Protein AF-A0A7X5HTL7-F1 (afdb_monomer_lite)

Sequence (98 aa):
MRKKRIDNERRSIGFMIFVLVMLTGAVFLQVSNIYSRNLEREKEIGRLEQELQAAKELQVELLEEKEHVKSAEFIEAAAREKFRLIKQDEKVFIQDGP

Radius of gyration: 39.94 Å; chains: 1; bounding box: 72×32×114 Å

Organism: NCBI:txid2662126

pLDDT: mean 83.93, std 11.58, range [56.53, 96.12]

Secondary structure (DSSP, 8-state):
-HHHHHHHHHHHHHHHHHHHHHHHHHHHHHHHHHHHHHHHHHHHHHHHHHHHHHHHHHHHHHHHHHHHHHSHHHHHHHHHHHH----TTPPP------

InterPro domains:
  IPR007060 Septum formation initiator FtsL/DivIC [PF04977] (24-94)

Structure (mmCIF, N/CA/C/O backbone):
data_AF-A0A7X5HTL7-F1
#
_entry.id   AF-A0A7X5HTL7-F1
#
loop_
_atom_site.group_PDB
_atom_site.id
_atom_site.type_symbol
_atom_site.label_atom_id
_atom_site.label_alt_id
_atom_site.label_comp_id
_atom_site.label_asym_id
_atom_site.label_entity_id
_atom_site.label_seq_id
_atom_site.pdbx_PDB_ins_code
_atom_site.Cartn_x
_atom_site.Cartn_y
_atom_site.Cartn_z
_atom_site.occupancy
_atom_site.B_iso_or_equiv
_atom_site.auth_seq_id
_atom_site.auth_comp_id
_atom_site.auth_asym_id
_atom_site.auth_atom_id
_atom_site.pdbx_PDB_model_num
ATOM 1 N N . MET A 1 1 ? 35.417 2.530 -58.003 1.00 58.09 1 MET A N 1
ATOM 2 C CA . MET A 1 1 ? 34.783 3.435 -57.007 1.00 58.09 1 MET A CA 1
ATOM 3 C C . MET A 1 1 ? 33.481 2.898 -56.389 1.00 58.09 1 MET A C 1
ATOM 5 O O . MET A 1 1 ? 33.269 3.150 -55.213 1.00 58.09 1 MET A O 1
ATOM 9 N N . ARG A 1 2 ? 32.632 2.133 -57.105 1.00 61.28 2 ARG A N 1
ATOM 10 C CA . ARG A 1 2 ? 31.350 1.598 -56.575 1.00 61.28 2 ARG A CA 1
ATOM 11 C C . ARG A 1 2 ? 31.476 0.654 -55.363 1.00 61.28 2 ARG A C 1
ATOM 13 O O . ARG A 1 2 ? 30.751 0.830 -54.395 1.00 61.28 2 ARG A O 1
ATOM 20 N N . LYS A 1 3 ? 32.437 -0.279 -55.369 1.00 60.03 3 LYS A N 1
ATOM 21 C CA . LYS A 1 3 ? 32.640 -1.260 -54.278 1.00 60.03 3 LYS A CA 1
ATOM 22 C C . LYS A 1 3 ? 32.927 -0.593 -52.917 1.00 60.03 3 LYS A C 1
ATOM 24 O O . LYS A 1 3 ? 32.330 -0.949 -51.915 1.00 60.03 3 LYS A O 1
ATOM 29 N N . LYS A 1 4 ? 33.732 0.480 -52.930 1.00 62.12 4 LYS A N 1
ATOM 30 C CA . LYS A 1 4 ? 34.101 1.274 -51.743 1.00 62.12 4 LYS A CA 1
ATOM 31 C C . LYS A 1 4 ? 32.914 2.035 -51.121 1.00 62.12 4 LYS A C 1
ATOM 33 O O . LYS A 1 4 ? 32.923 2.269 -49.920 1.00 62.12 4 LYS A O 1
ATOM 38 N N . ARG A 1 5 ? 31.898 2.416 -51.916 1.00 63.69 5 ARG A N 1
ATOM 39 C CA . ARG A 1 5 ? 30.654 3.023 -51.394 1.00 63.69 5 ARG A CA 1
ATOM 40 C C . ARG A 1 5 ? 29.770 1.990 -50.699 1.00 63.69 5 ARG A C 1
ATOM 42 O O . ARG A 1 5 ? 29.321 2.254 -49.596 1.00 63.69 5 ARG A O 1
ATOM 49 N N . ILE A 1 6 ? 29.599 0.815 -51.305 1.00 66.81 6 ILE A N 1
ATOM 50 C CA . ILE A 1 6 ? 28.773 -0.270 -50.749 1.00 66.81 6 ILE A CA 1
ATOM 51 C C . ILE A 1 6 ? 29.344 -0.760 -49.408 1.00 66.81 6 ILE A C 1
ATOM 53 O O . ILE A 1 6 ? 28.596 -0.982 -48.460 1.00 66.81 6 ILE A O 1
ATOM 57 N N . ASP A 1 7 ? 30.671 -0.873 -49.294 1.00 69.31 7 ASP A N 1
ATOM 58 C CA . ASP A 1 7 ? 31.319 -1.262 -48.034 1.00 69.31 7 ASP A CA 1
ATOM 59 C C . ASP A 1 7 ? 31.147 -0.197 -46.933 1.00 69.31 7 ASP A C 1
ATOM 61 O O . ASP A 1 7 ? 30.950 -0.538 -45.765 1.00 69.31 7 ASP A O 1
ATOM 65 N N . ASN A 1 8 ? 31.163 1.093 -47.291 1.00 73.06 8 ASN A N 1
ATOM 66 C CA . ASN A 1 8 ? 30.900 2.185 -46.349 1.00 73.06 8 ASN A CA 1
ATOM 67 C C . ASN A 1 8 ? 29.426 2.240 -45.914 1.00 73.06 8 ASN A C 1
ATOM 69 O O . ASN A 1 8 ? 29.155 2.450 -44.733 1.00 73.06 8 ASN A O 1
ATOM 73 N N . GLU A 1 9 ? 28.480 2.005 -46.826 1.00 74.31 9 GLU A N 1
ATOM 74 C CA . GLU A 1 9 ? 27.049 1.925 -46.504 1.00 74.31 9 GLU A CA 1
ATOM 75 C C . GLU A 1 9 ? 26.752 0.745 -45.572 1.00 74.31 9 GLU A C 1
ATOM 77 O O . GLU A 1 9 ? 26.077 0.918 -44.561 1.00 74.31 9 GLU A O 1
ATOM 82 N N . ARG A 1 10 ? 27.337 -0.435 -45.821 1.00 77.75 10 ARG A N 1
ATOM 83 C CA . ARG A 1 10 ? 27.193 -1.603 -44.931 1.00 77.75 10 ARG A CA 1
ATOM 84 C C . ARG A 1 10 ? 27.763 -1.353 -43.534 1.00 77.75 10 ARG A C 1
ATOM 86 O O . ARG A 1 10 ? 27.149 -1.754 -42.549 1.00 77.75 10 ARG A O 1
ATOM 93 N N . ARG A 1 11 ? 28.907 -0.666 -43.434 1.00 80.00 11 ARG A N 1
ATOM 94 C CA . ARG A 1 11 ? 29.487 -0.258 -42.140 1.00 80.00 11 ARG A CA 1
ATOM 95 C C . ARG A 1 11 ? 28.607 0.754 -41.408 1.00 80.00 11 ARG A C 1
ATOM 97 O O . ARG A 1 11 ? 28.427 0.627 -40.201 1.00 80.00 11 ARG A O 1
ATOM 104 N N . SER A 1 12 ? 28.032 1.717 -42.128 1.00 84.88 12 SER A N 1
AT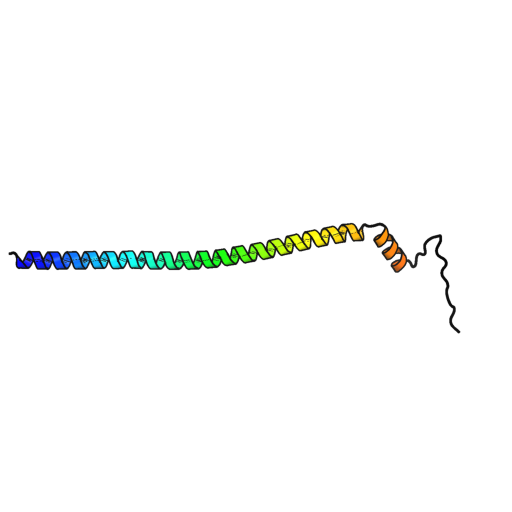OM 105 C CA . SER A 1 12 ? 27.118 2.713 -41.557 1.00 84.88 12 SER A CA 1
ATOM 106 C C . SER A 1 12 ? 25.816 2.080 -41.056 1.00 84.88 12 SER A C 1
ATOM 108 O O . SER A 1 12 ? 25.386 2.386 -39.946 1.00 84.88 12 SER A O 1
ATOM 110 N N . ILE A 1 13 ? 25.243 1.136 -41.810 1.00 90.38 13 ILE A N 1
ATOM 111 C CA . ILE A 1 13 ? 24.056 0.373 -41.396 1.00 90.38 13 ILE A CA 1
ATOM 112 C C . ILE A 1 13 ? 24.364 -0.474 -40.156 1.00 90.38 13 ILE A C 1
ATOM 114 O O . ILE A 1 13 ? 23.590 -0.463 -39.203 1.00 90.38 13 ILE A O 1
ATOM 118 N N . GLY A 1 14 ? 25.512 -1.159 -40.122 1.00 90.44 14 GLY A N 1
ATOM 119 C CA . GLY A 1 14 ? 25.931 -1.936 -38.951 1.00 90.44 14 GLY A CA 1
ATOM 120 C C . GLY A 1 14 ? 26.084 -1.077 -37.692 1.00 90.44 14 GLY A C 1
ATOM 121 O O . GLY A 1 14 ? 25.622 -1.465 -36.622 1.00 90.44 14 GLY A O 1
ATOM 122 N N . PHE A 1 15 ? 26.659 0.121 -37.827 1.00 93.50 15 PHE A N 1
ATOM 123 C CA . PHE A 1 15 ? 26.766 1.072 -36.721 1.00 93.50 15 PHE A CA 1
ATOM 124 C C . PHE A 1 15 ? 25.393 1.584 -36.259 1.00 93.50 15 PHE A C 1
ATOM 126 O O . PHE A 1 15 ? 25.131 1.642 -35.062 1.00 93.50 15 PHE A O 1
ATOM 133 N N . MET A 1 16 ? 24.487 1.893 -37.190 1.00 93.31 16 MET A N 1
ATOM 134 C CA . MET A 1 16 ? 23.127 2.328 -36.859 1.00 93.31 16 MET A CA 1
ATOM 135 C C . MET A 1 16 ? 22.341 1.239 -36.113 1.00 93.31 16 MET A C 1
ATOM 137 O O . MET A 1 16 ? 21.690 1.538 -35.113 1.00 93.31 16 MET A O 1
ATOM 141 N N . ILE A 1 17 ? 22.447 -0.024 -36.542 1.00 94.62 17 ILE A N 1
ATOM 142 C CA . ILE A 1 17 ? 21.834 -1.168 -35.848 1.00 94.62 17 ILE A CA 1
ATOM 143 C C . ILE A 1 17 ? 22.424 -1.323 -34.444 1.00 94.62 17 ILE A C 1
ATOM 145 O O . ILE A 1 17 ? 21.677 -1.505 -33.488 1.00 94.62 17 ILE A O 1
ATOM 149 N N . PHE A 1 18 ? 23.746 -1.206 -34.300 1.00 94.94 18 PHE A N 1
ATOM 150 C CA . PHE A 1 18 ? 24.407 -1.291 -32.998 1.00 94.94 18 PHE A CA 1
ATOM 151 C C . PHE A 1 18 ? 23.897 -0.223 -32.020 1.00 94.94 18 PHE A C 1
ATOM 153 O O . PHE A 1 18 ? 23.549 -0.542 -30.884 1.00 94.94 18 PHE A O 1
ATOM 160 N N . VAL A 1 19 ? 23.779 1.028 -32.474 1.00 95.19 19 VAL A N 1
ATOM 161 C CA . VAL A 1 19 ? 23.229 2.125 -31.662 1.00 95.19 19 VAL A CA 1
ATOM 162 C C . VAL A 1 19 ? 21.771 1.849 -31.279 1.00 95.19 19 VAL A C 1
ATOM 164 O O . VAL A 1 19 ? 21.403 2.019 -30.119 1.00 95.19 19 VAL A O 1
ATOM 167 N N . LEU A 1 20 ? 20.950 1.362 -32.214 1.00 95.56 20 LEU A N 1
ATOM 168 C CA . LEU A 1 20 ? 19.558 0.977 -31.948 1.00 95.56 20 LEU A CA 1
ATOM 169 C C . LEU A 1 20 ? 19.444 -0.127 -30.888 1.00 95.56 20 LEU A C 1
ATOM 171 O O . LEU A 1 20 ? 18.636 -0.012 -29.964 1.00 95.56 20 LEU A O 1
ATOM 175 N N . VAL A 1 21 ? 20.267 -1.172 -30.979 1.00 95.62 21 VAL A N 1
ATOM 176 C CA . VAL A 1 21 ? 20.311 -2.253 -29.981 1.00 95.62 21 VAL A CA 1
ATOM 177 C C . VAL A 1 21 ? 20.732 -1.714 -28.614 1.00 95.62 21 VAL A C 1
ATOM 179 O O . VAL A 1 21 ? 20.132 -2.063 -27.600 1.00 95.62 21 VAL A O 1
ATOM 182 N N . MET A 1 22 ? 21.718 -0.817 -28.569 1.00 94.69 22 MET A N 1
ATOM 183 C CA . MET A 1 22 ? 22.173 -0.243 -27.304 1.00 94.69 22 MET A CA 1
ATOM 184 C C . MET A 1 22 ? 21.088 0.622 -26.640 1.00 94.69 22 MET A C 1
ATOM 186 O O . MET A 1 22 ? 20.854 0.505 -25.437 1.00 94.69 22 MET A O 1
ATOM 190 N N . LEU A 1 23 ? 20.384 1.447 -27.424 1.00 94.00 23 LEU A N 1
ATOM 191 C CA . LEU A 1 23 ? 19.291 2.287 -26.929 1.00 94.00 23 LEU A CA 1
ATOM 192 C C . LEU A 1 23 ? 18.104 1.449 -26.441 1.00 94.00 23 LEU A C 1
ATOM 194 O O . LEU A 1 23 ? 17.604 1.673 -25.341 1.00 94.00 23 LEU A O 1
ATOM 198 N N . THR A 1 24 ? 17.677 0.456 -27.224 1.00 93.69 24 THR A N 1
ATOM 199 C CA . THR A 1 24 ? 16.577 -0.444 -26.834 1.00 93.69 24 THR A CA 1
ATOM 200 C C . THR A 1 24 ? 16.921 -1.267 -25.593 1.00 93.69 24 THR A C 1
ATOM 202 O O . THR A 1 24 ? 16.080 -1.397 -24.705 1.00 93.69 24 THR A O 1
ATOM 205 N N . GLY A 1 25 ? 18.164 -1.740 -25.466 1.00 93.38 25 GLY A N 1
ATOM 206 C CA . GLY A 1 25 ? 18.646 -2.421 -24.263 1.00 93.38 25 GLY A CA 1
ATOM 207 C C . GLY A 1 25 ? 18.596 -1.534 -23.016 1.00 93.38 25 GLY A C 1
ATOM 208 O O . GLY A 1 25 ? 18.119 -1.969 -21.968 1.00 93.38 25 GLY A O 1
ATOM 209 N N . ALA A 1 26 ? 19.013 -0.269 -23.126 1.00 92.31 26 ALA A N 1
ATOM 210 C CA . ALA A 1 26 ? 18.946 0.681 -22.015 1.00 92.31 26 ALA A CA 1
ATOM 211 C C . ALA A 1 26 ? 17.497 0.963 -21.576 1.00 92.31 26 ALA A C 1
ATOM 213 O O . ALA A 1 26 ? 17.207 0.976 -20.377 1.00 92.31 26 ALA A O 1
ATOM 214 N N . VAL A 1 27 ? 16.580 1.135 -22.534 1.00 93.31 27 VAL A N 1
ATOM 215 C CA . VAL A 1 27 ? 15.145 1.312 -22.253 1.00 93.31 27 VAL A CA 1
ATOM 216 C C . VAL A 1 27 ? 14.567 0.069 -21.578 1.00 93.31 27 VAL A C 1
ATOM 218 O O . VAL A 1 27 ? 13.853 0.194 -20.586 1.00 93.31 27 VAL A O 1
ATOM 221 N N . PHE A 1 28 ? 14.915 -1.129 -22.051 1.00 94.19 28 PHE A N 1
ATOM 222 C CA . PHE A 1 28 ? 14.430 -2.383 -21.475 1.00 94.19 28 PHE A CA 1
ATOM 223 C C . PHE A 1 28 ? 14.813 -2.535 -19.994 1.00 94.19 28 PHE A C 1
ATOM 225 O O . PHE A 1 28 ? 13.963 -2.873 -19.169 1.00 94.19 28 PHE A O 1
ATOM 232 N N . LEU A 1 29 ? 16.059 -2.209 -19.633 1.00 90.69 29 LEU A N 1
ATOM 233 C CA . LEU A 1 29 ? 16.509 -2.235 -18.236 1.00 90.69 29 LEU A CA 1
ATOM 234 C C . LEU A 1 29 ? 15.727 -1.250 -17.355 1.00 90.69 29 LEU A C 1
ATOM 236 O O . LEU A 1 29 ? 15.342 -1.591 -16.235 1.00 90.69 29 LEU A O 1
ATOM 240 N N . GLN A 1 30 ? 15.449 -0.044 -17.860 1.00 90.06 30 GLN A N 1
ATOM 241 C CA . GLN A 1 30 ? 14.657 0.944 -17.123 1.00 90.06 30 GLN A CA 1
ATOM 242 C C . GLN A 1 30 ? 13.208 0.488 -16.935 1.00 90.06 30 GLN A C 1
ATOM 244 O O . GLN A 1 30 ? 12.685 0.571 -15.824 1.00 90.06 30 GLN A O 1
ATOM 249 N N . VAL A 1 31 ? 12.579 -0.039 -17.988 1.00 91.12 31 VAL A N 1
ATOM 250 C CA . VAL A 1 31 ? 11.201 -0.548 -17.935 1.00 91.12 31 VAL A CA 1
ATOM 251 C C . VAL A 1 31 ? 11.090 -1.709 -16.952 1.00 91.12 31 VAL A C 1
ATOM 253 O O . VAL A 1 31 ? 10.180 -1.711 -16.126 1.00 91.12 31 VAL A O 1
ATOM 256 N N . SER A 1 32 ? 12.036 -2.652 -16.971 1.00 86.81 32 SER A N 1
ATOM 257 C CA . SER A 1 32 ? 12.038 -3.775 -16.027 1.00 86.81 32 SER A CA 1
ATOM 258 C C . SER A 1 32 ? 12.152 -3.304 -14.577 1.00 86.81 32 SER A C 1
ATOM 260 O O . SER A 1 32 ? 11.458 -3.829 -13.710 1.00 86.81 32 SER A O 1
ATOM 262 N N . ASN A 1 33 ? 12.995 -2.305 -14.303 1.00 89.12 33 ASN A N 1
ATOM 263 C CA . ASN A 1 33 ? 13.131 -1.752 -12.957 1.00 89.12 33 ASN A CA 1
ATOM 264 C C . ASN A 1 33 ? 11.849 -1.028 -12.510 1.00 89.12 33 ASN A C 1
ATOM 266 O O . ASN A 1 33 ? 11.391 -1.205 -11.383 1.00 89.12 33 ASN A O 1
ATOM 270 N N . ILE A 1 34 ? 11.237 -0.240 -13.399 1.00 89.25 34 ILE A N 1
ATOM 271 C CA . ILE A 1 34 ? 9.969 0.450 -13.118 1.00 89.25 34 ILE A CA 1
ATOM 272 C C . ILE A 1 34 ? 8.853 -0.561 -12.842 1.00 89.25 34 ILE A C 1
ATOM 274 O O . ILE A 1 34 ? 8.098 -0.381 -11.890 1.00 89.25 34 ILE A O 1
ATOM 278 N N . TYR A 1 35 ? 8.774 -1.635 -13.627 1.00 90.69 35 TYR A N 1
ATOM 279 C CA . TYR A 1 35 ? 7.770 -2.679 -13.451 1.00 90.69 35 TYR A CA 1
ATOM 280 C C . TYR A 1 35 ? 7.879 -3.351 -12.078 1.00 90.69 35 TYR A C 1
ATOM 282 O O . TYR A 1 35 ? 6.888 -3.422 -11.352 1.00 90.69 35 TYR A O 1
ATOM 290 N N . SER A 1 36 ? 9.087 -3.759 -11.673 1.00 88.38 36 SER A N 1
ATOM 291 C CA . SER A 1 36 ? 9.314 -4.362 -10.353 1.00 88.38 36 SER A CA 1
ATOM 292 C C . SER A 1 36 ? 8.940 -3.416 -9.213 1.00 88.38 36 SER A C 1
ATOM 294 O O . SER A 1 36 ? 8.263 -3.824 -8.272 1.00 88.38 36 SER A O 1
ATOM 296 N N . ARG A 1 37 ? 9.320 -2.135 -9.319 1.00 89.81 37 ARG A N 1
ATOM 297 C CA . ARG A 1 37 ? 8.983 -1.121 -8.308 1.00 89.81 37 ARG A CA 1
ATOM 298 C C . ARG A 1 37 ? 7.485 -0.847 -8.229 1.00 89.81 37 ARG A C 1
ATOM 300 O O . ARG A 1 37 ? 6.977 -0.599 -7.142 1.00 89.81 37 ARG A O 1
ATOM 307 N N . ASN A 1 38 ? 6.777 -0.875 -9.356 1.00 90.94 38 ASN A N 1
ATOM 308 C CA . ASN A 1 38 ? 5.325 -0.719 -9.362 1.00 90.94 38 ASN A CA 1
ATOM 309 C C . ASN A 1 38 ? 4.635 -1.917 -8.709 1.00 90.94 38 ASN A C 1
ATOM 311 O O . ASN A 1 38 ? 3.757 -1.711 -7.881 1.00 90.94 38 ASN A O 1
ATOM 315 N N . LEU A 1 39 ? 5.082 -3.139 -9.005 1.00 93.12 39 LEU A N 1
ATOM 316 C CA . LEU A 1 39 ? 4.537 -4.345 -8.381 1.00 93.12 39 LEU A CA 1
ATOM 317 C C . LEU A 1 39 ? 4.745 -4.348 -6.858 1.00 93.12 39 LEU A C 1
ATOM 319 O O . LEU A 1 39 ? 3.866 -4.760 -6.105 1.00 93.12 39 LEU A O 1
ATOM 323 N N . GLU A 1 40 ? 5.909 -3.898 -6.391 1.00 91.56 40 GLU A N 1
ATOM 324 C CA . GLU A 1 40 ? 6.197 -3.782 -4.959 1.00 91.56 40 GLU A CA 1
ATOM 325 C C . GLU A 1 40 ? 5.314 -2.726 -4.283 1.00 91.56 40 GLU A C 1
ATOM 327 O O . GLU A 1 40 ? 4.725 -2.997 -3.239 1.00 91.56 40 GLU A O 1
ATOM 332 N N . ARG A 1 41 ? 5.134 -1.565 -4.924 1.00 90.75 41 ARG A N 1
ATOM 333 C CA . ARG A 1 41 ? 4.226 -0.515 -4.439 1.00 90.75 41 ARG A CA 1
ATOM 334 C C . ARG A 1 41 ? 2.774 -0.969 -4.394 1.00 90.75 41 ARG A C 1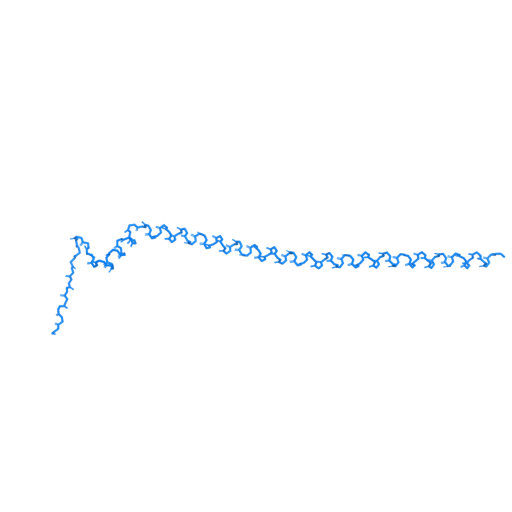
ATOM 336 O O . ARG A 1 41 ? 2.072 -0.636 -3.453 1.00 90.75 41 ARG A O 1
ATOM 343 N N . GLU A 1 42 ? 2.321 -1.728 -5.384 1.00 92.50 42 GLU A N 1
ATOM 344 C CA . GLU A 1 42 ? 0.953 -2.251 -5.418 1.00 92.50 42 GLU A CA 1
ATOM 345 C C . GLU A 1 42 ? 0.700 -3.231 -4.263 1.00 92.50 42 GLU A C 1
ATOM 347 O O . GLU A 1 42 ? -0.333 -3.163 -3.599 1.00 92.50 42 GLU A O 1
ATOM 352 N N . LYS A 1 43 ? 1.690 -4.073 -3.936 1.00 93.62 43 LYS A N 1
ATOM 353 C CA . LYS A 1 43 ? 1.639 -4.924 -2.737 1.00 93.62 43 LYS A CA 1
ATOM 354 C C . LYS A 1 43 ? 1.619 -4.111 -1.445 1.00 93.62 43 LYS A C 1
ATOM 356 O O . LYS A 1 43 ? 0.894 -4.465 -0.520 1.00 93.62 43 LYS A O 1
ATOM 361 N N . GLU A 1 44 ? 2.417 -3.049 -1.370 1.00 93.75 44 GLU A N 1
ATOM 362 C CA . GLU A 1 44 ? 2.462 -2.171 -0.199 1.00 93.75 44 GLU A CA 1
ATOM 363 C C . GLU A 1 44 ? 1.128 -1.444 0.009 1.00 93.75 44 GLU A C 1
ATOM 365 O O . GLU A 1 44 ? 0.624 -1.421 1.129 1.00 93.75 44 GLU A O 1
ATOM 370 N N . ILE A 1 45 ? 0.508 -0.949 -1.068 1.00 93.38 45 ILE A N 1
ATOM 371 C CA . ILE A 1 45 ? -0.839 -0.361 -1.038 1.00 93.38 45 ILE A CA 1
ATOM 372 C C . ILE A 1 45 ? -1.849 -1.381 -0.510 1.00 93.38 45 ILE A C 1
ATOM 374 O O . ILE A 1 45 ? -2.562 -1.078 0.442 1.00 93.38 45 ILE A O 1
ATOM 378 N N . GLY A 1 46 ? -1.861 -2.602 -1.054 1.00 94.44 46 GLY A N 1
ATOM 379 C CA . GLY A 1 46 ? -2.781 -3.644 -0.594 1.00 94.44 46 GLY A CA 1
ATOM 380 C C . GLY A 1 46 ? -2.603 -3.989 0.889 1.00 94.44 46 GLY A C 1
ATOM 381 O O . GLY A 1 46 ? -3.587 -4.159 1.608 1.00 94.44 46 GLY A O 1
ATOM 382 N N . ARG A 1 47 ? -1.357 -4.037 1.383 1.00 95.00 47 ARG A N 1
ATOM 383 C CA . ARG A 1 47 ? -1.086 -4.273 2.810 1.00 95.00 47 ARG A CA 1
ATOM 384 C C . ARG A 1 47 ? -1.581 -3.115 3.679 1.00 95.00 47 ARG A C 1
ATOM 386 O O . ARG A 1 47 ? -2.230 -3.353 4.692 1.00 95.00 47 ARG A O 1
ATOM 393 N N . LEU A 1 48 ? -1.309 -1.876 3.273 1.00 95.50 48 LEU A N 1
ATOM 394 C CA . LEU A 1 48 ? -1.759 -0.682 3.992 1.00 95.50 48 LEU A CA 1
ATOM 395 C C . LEU A 1 48 ? -3.288 -0.569 4.018 1.00 95.50 48 LEU A C 1
ATOM 397 O O . LEU A 1 48 ? -3.851 -0.175 5.035 1.00 95.50 48 LEU A O 1
ATOM 401 N N . GLU A 1 49 ? -3.971 -0.940 2.936 1.00 95.12 49 GLU A N 1
ATOM 402 C CA . GLU A 1 49 ? -5.435 -0.989 2.896 1.00 95.12 49 GLU A CA 1
ATOM 403 C C . GLU A 1 49 ? -5.999 -2.034 3.864 1.00 95.12 49 GLU A C 1
ATOM 405 O O . GLU A 1 49 ? -6.970 -1.749 4.567 1.00 95.12 49 GLU A O 1
ATOM 410 N N . GLN A 1 50 ? -5.371 -3.210 3.960 1.00 95.62 50 GLN A N 1
ATOM 411 C CA . GLN A 1 50 ? -5.752 -4.233 4.938 1.00 95.62 50 GLN A CA 1
ATOM 412 C C . GLN A 1 50 ? -5.540 -3.759 6.380 1.00 95.62 50 GLN A C 1
ATOM 414 O O . GLN A 1 50 ? -6.433 -3.916 7.211 1.00 95.62 50 GLN A O 1
ATOM 419 N N . GLU A 1 51 ? -4.394 -3.141 6.677 1.00 95.44 51 GLU A N 1
ATOM 420 C CA . GLU A 1 51 ? -4.111 -2.561 7.998 1.00 95.44 51 GLU A CA 1
ATOM 421 C C . GLU A 1 51 ? -5.119 -1.454 8.349 1.00 95.44 51 GLU A C 1
ATOM 423 O O . GLU A 1 51 ? -5.632 -1.403 9.469 1.00 95.44 51 GLU A O 1
ATOM 428 N N . LEU A 1 52 ? -5.462 -0.598 7.380 1.00 95.81 52 LEU A N 1
ATOM 429 C CA . LEU A 1 52 ? -6.456 0.457 7.556 1.00 95.81 52 LEU A CA 1
ATOM 430 C C . LEU A 1 52 ? -7.850 -0.118 7.829 1.00 95.81 52 LEU A C 1
ATOM 432 O O . LEU A 1 52 ? -8.573 0.410 8.674 1.00 95.81 52 LEU A O 1
ATOM 436 N N . GLN A 1 53 ? -8.238 -1.172 7.113 1.00 96.12 53 GLN A N 1
ATOM 437 C CA . GLN A 1 53 ? -9.531 -1.821 7.297 1.00 96.12 53 GLN A CA 1
ATOM 438 C C . GLN A 1 53 ? -9.627 -2.480 8.678 1.00 96.12 53 GLN A C 1
ATOM 440 O O . GLN A 1 53 ? -10.591 -2.227 9.397 1.00 96.12 53 GLN A O 1
ATOM 445 N N . ALA A 1 54 ? -8.595 -3.218 9.096 1.00 95.44 54 ALA A N 1
ATOM 446 C CA . ALA A 1 54 ? -8.536 -3.820 10.427 1.00 95.44 54 ALA A CA 1
ATOM 447 C C . ALA A 1 54 ? -8.592 -2.762 11.543 1.00 95.44 54 ALA A C 1
ATOM 449 O O . ALA A 1 54 ? -9.310 -2.925 12.528 1.00 95.44 54 ALA A O 1
ATOM 450 N N . ALA A 1 55 ? -7.885 -1.639 11.379 1.00 93.69 55 ALA A N 1
ATOM 451 C CA . ALA A 1 55 ? -7.929 -0.541 12.342 1.00 93.69 55 ALA A CA 1
ATOM 452 C C . ALA A 1 55 ? -9.320 0.113 12.429 1.00 93.69 55 ALA A C 1
ATOM 454 O O . ALA A 1 55 ? -9.754 0.487 13.518 1.00 93.69 55 ALA A O 1
ATOM 455 N N . LYS A 1 56 ? -10.030 0.243 11.300 1.00 95.06 56 LYS A N 1
ATOM 456 C CA . LYS A 1 56 ? -11.413 0.748 11.276 1.00 95.06 56 LYS A CA 1
ATOM 457 C C . LYS A 1 56 ? -12.383 -0.211 11.957 1.00 95.06 56 LYS A C 1
ATOM 459 O O . LYS A 1 56 ? -13.230 0.246 12.716 1.00 95.06 56 LYS A O 1
ATOM 464 N N . GLU A 1 57 ? -12.262 -1.510 11.705 1.00 95.31 57 GLU A N 1
ATOM 465 C CA . GLU A 1 57 ? -13.091 -2.533 12.355 1.00 95.31 57 GLU A CA 1
ATOM 466 C C . GLU A 1 57 ? -12.880 -2.525 13.871 1.00 95.31 57 GLU A C 1
ATOM 468 O O . GLU A 1 57 ? -13.849 -2.408 14.619 1.00 95.31 57 GLU A O 1
ATOM 473 N N . LEU A 1 58 ? -11.621 -2.490 14.318 1.00 93.94 58 LEU A N 1
ATOM 474 C CA . LEU A 1 58 ? -11.283 -2.355 15.734 1.00 93.94 58 LEU A CA 1
ATOM 475 C C . LEU A 1 58 ? -11.845 -1.061 16.339 1.00 93.94 58 LEU A C 1
ATOM 477 O O . LEU A 1 58 ? -12.312 -1.048 17.474 1.00 93.94 58 LEU A O 1
ATOM 481 N N . GLN A 1 59 ? -11.816 0.049 15.598 1.00 93.44 59 GLN A N 1
ATOM 482 C CA . GLN A 1 59 ? -12.396 1.305 16.071 1.00 93.44 59 GLN A CA 1
ATOM 483 C C . GLN A 1 59 ? -13.907 1.187 16.302 1.00 93.44 59 GLN A C 1
ATOM 485 O O . GLN A 1 59 ? -14.406 1.739 17.283 1.00 93.44 59 GLN A O 1
ATOM 490 N N . VAL A 1 60 ? -14.631 0.503 15.412 1.00 94.38 60 VAL A N 1
ATOM 491 C CA . VAL A 1 60 ? -16.073 0.272 15.567 1.00 94.38 60 VAL A CA 1
ATOM 492 C C . VAL A 1 60 ? -16.340 -0.611 16.783 1.00 94.38 60 VAL A C 1
ATOM 494 O O . VAL A 1 60 ? -17.131 -0.217 17.636 1.00 94.38 60 VAL A O 1
ATOM 497 N N . GLU A 1 61 ? -15.620 -1.725 16.921 1.00 92.69 61 GLU A N 1
ATOM 498 C CA . GLU A 1 61 ? -15.745 -2.639 18.066 1.00 92.69 61 GLU A CA 1
ATOM 499 C C . GLU A 1 61 ? -15.505 -1.916 19.400 1.00 92.69 61 GLU A C 1
ATOM 501 O O . GLU A 1 61 ? -16.316 -2.000 20.321 1.00 92.69 61 GLU A O 1
ATOM 506 N N . LEU A 1 62 ? -14.445 -1.108 19.488 1.00 93.62 62 LEU A N 1
ATOM 507 C CA . LEU A 1 62 ? -14.141 -0.331 20.691 1.00 93.62 62 LEU A CA 1
ATOM 508 C C . LEU A 1 62 ? -15.203 0.732 20.999 1.00 93.62 62 LEU A C 1
ATOM 510 O O . LEU A 1 62 ? -15.421 1.069 22.165 1.00 93.62 62 LEU A O 1
ATOM 514 N N . LEU A 1 63 ? -15.849 1.307 19.980 1.00 92.19 63 LEU A N 1
ATOM 515 C CA . LEU A 1 63 ? -16.956 2.242 20.186 1.00 92.19 63 LEU A CA 1
ATOM 516 C C . LEU A 1 63 ? -18.196 1.521 20.718 1.00 92.19 63 LEU A C 1
ATOM 518 O O . LEU A 1 63 ? -18.827 2.029 21.644 1.00 92.19 63 LEU A O 1
ATOM 522 N N . GLU A 1 64 ? -18.513 0.344 20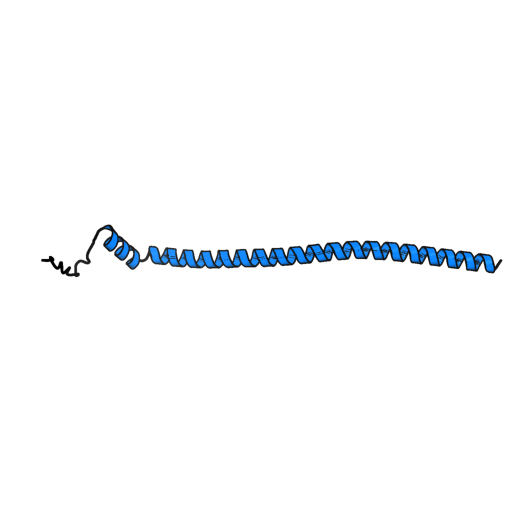.185 1.00 90.94 64 GLU A N 1
ATOM 523 C CA . GLU A 1 64 ? -19.609 -0.494 20.676 1.00 90.94 64 GLU A CA 1
ATOM 524 C C . GLU A 1 64 ? -19.362 -0.945 22.119 1.00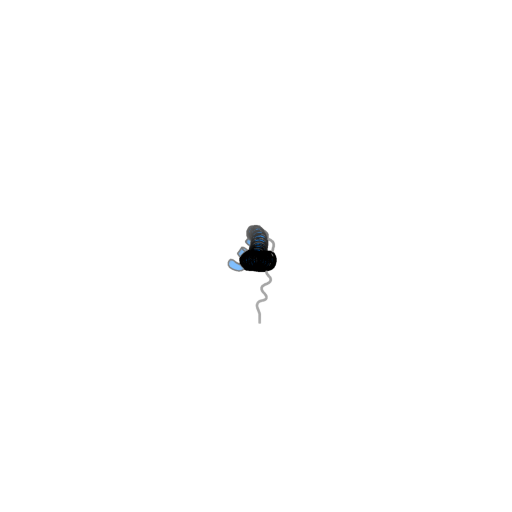 90.94 64 GLU A C 1
ATOM 526 O O . GLU A 1 64 ? -20.231 -0.767 22.976 1.00 90.94 64 GLU A O 1
ATOM 531 N N . GLU A 1 65 ? -18.154 -1.423 22.429 1.00 87.50 65 GLU A N 1
ATOM 532 C CA . GLU A 1 65 ? -17.766 -1.798 23.790 1.00 87.50 65 GLU A CA 1
ATOM 533 C C . GLU A 1 65 ? -17.857 -0.598 24.736 1.00 87.50 65 GLU A C 1
ATOM 535 O O . GLU A 1 65 ? -18.415 -0.704 25.829 1.00 87.50 65 GLU A O 1
ATOM 540 N N . LYS A 1 66 ? -17.376 0.576 24.310 1.00 87.88 66 LYS A N 1
ATOM 541 C CA . LYS A 1 66 ? -17.450 1.809 25.102 1.00 87.88 66 LYS A CA 1
ATOM 542 C C . LYS A 1 66 ? -18.887 2.190 25.446 1.00 87.88 66 LYS A C 1
ATOM 544 O O . LYS A 1 66 ? -19.134 2.660 26.558 1.00 87.88 66 LYS A O 1
ATOM 549 N N . GLU A 1 67 ? -19.822 2.045 24.515 1.00 86.81 67 GLU A N 1
ATOM 550 C CA . GLU A 1 67 ? -21.235 2.311 24.790 1.00 86.81 67 GLU A CA 1
ATOM 551 C C . GLU A 1 67 ? -21.850 1.216 25.674 1.00 86.81 67 GLU A C 1
ATOM 553 O O . GLU A 1 67 ? -22.587 1.531 26.611 1.00 86.81 67 GLU A O 1
ATOM 558 N N . HIS A 1 68 ? -21.464 -0.047 25.480 1.00 81.69 68 HIS A N 1
ATOM 559 C CA . HIS A 1 68 ? -21.898 -1.158 26.324 1.00 81.69 68 HIS A CA 1
ATOM 560 C C . HIS A 1 68 ? -21.453 -0.994 27.786 1.00 81.69 68 HIS A C 1
ATOM 562 O O . HIS A 1 68 ? -22.279 -1.107 28.693 1.00 81.69 68 HIS A O 1
ATOM 568 N N . VAL A 1 69 ? -20.188 -0.649 28.051 1.00 81.19 69 VAL A N 1
ATOM 569 C CA . VAL A 1 69 ? -19.688 -0.469 29.431 1.00 81.19 69 VAL A CA 1
ATOM 570 C C . VAL A 1 69 ? -20.266 0.762 30.132 1.00 81.19 69 VAL A C 1
ATOM 572 O O . VAL A 1 69 ? -20.287 0.822 31.360 1.00 81.19 69 VAL A O 1
ATOM 575 N N . LYS A 1 70 ? -20.743 1.754 29.373 1.00 78.31 70 LYS A N 1
ATOM 576 C CA . LYS A 1 70 ? -21.473 2.910 29.918 1.00 78.31 70 LYS A CA 1
ATOM 577 C C . LYS A 1 70 ? -22.944 2.613 30.190 1.00 78.31 70 LYS A C 1
ATOM 579 O O . LYS A 1 70 ? -23.600 3.424 30.846 1.00 78.31 70 LYS A O 1
ATOM 584 N N . SER A 1 71 ? -23.481 1.519 29.655 1.00 83.69 71 SER A N 1
ATOM 585 C CA . SER A 1 71 ? -24.883 1.173 29.852 1.00 83.69 71 SER A CA 1
ATOM 586 C C . SER A 1 71 ? -25.177 0.983 31.342 1.00 83.69 71 SER A C 1
ATOM 588 O O . SER A 1 71 ? -24.365 0.451 32.104 1.00 83.69 71 SER A O 1
ATOM 590 N N . ALA A 1 72 ? -26.362 1.421 31.769 1.00 76.50 72 ALA A N 1
ATOM 591 C CA . ALA A 1 72 ? -26.797 1.259 33.154 1.00 76.50 72 ALA A CA 1
ATOM 592 C C . ALA A 1 72 ? -26.829 -0.221 33.571 1.00 76.50 72 ALA A C 1
ATOM 594 O O . ALA A 1 72 ? -26.562 -0.537 34.723 1.00 76.50 72 ALA A O 1
ATOM 595 N N . GLU A 1 73 ? -27.096 -1.116 32.620 1.00 78.88 73 GLU A N 1
ATOM 596 C CA . GLU A 1 73 ? -27.149 -2.564 32.812 1.00 78.88 73 GLU A CA 1
ATOM 597 C C . GLU A 1 73 ? -25.773 -3.147 33.159 1.00 78.88 73 GLU A C 1
ATOM 599 O O . GLU A 1 73 ? -25.643 -3.882 34.139 1.00 78.88 73 GLU A O 1
ATOM 604 N N . PHE A 1 74 ? -24.723 -2.745 32.433 1.00 79.81 74 PHE A N 1
ATOM 605 C CA . PHE A 1 74 ? -23.350 -3.146 32.743 1.00 79.81 74 PHE A CA 1
ATOM 606 C C . PHE A 1 74 ? -22.863 -2.548 34.068 1.00 79.81 74 PHE A C 1
ATOM 608 O O . PHE A 1 74 ? -22.241 -3.244 34.871 1.00 79.81 74 PHE A O 1
ATOM 615 N N . ILE A 1 75 ? -23.176 -1.275 34.334 1.00 80.94 75 ILE A N 1
ATOM 616 C CA . ILE A 1 75 ? -22.833 -0.615 35.603 1.00 80.94 75 ILE A CA 1
ATOM 617 C C . ILE A 1 75 ? -23.517 -1.322 36.778 1.00 80.94 75 ILE A C 1
ATOM 619 O O . ILE A 1 75 ? -22.879 -1.569 37.802 1.00 80.94 75 ILE A O 1
ATOM 623 N N . GLU A 1 76 ? -24.794 -1.674 36.634 1.00 80.94 76 GLU A N 1
ATOM 624 C CA . GLU A 1 76 ? -25.549 -2.400 37.651 1.00 80.94 76 GLU A CA 1
ATOM 625 C C . GLU A 1 76 ? -24.971 -3.804 37.860 1.00 80.94 76 GLU A C 1
ATOM 627 O O . GLU A 1 76 ? -24.707 -4.181 39.000 1.00 80.94 76 GLU A O 1
ATOM 632 N N . ALA A 1 77 ? -24.697 -4.552 36.787 1.00 81.06 77 ALA A N 1
ATOM 633 C CA . ALA A 1 77 ? -24.084 -5.878 36.864 1.00 81.06 77 ALA A CA 1
ATOM 634 C C . ALA A 1 77 ? -22.707 -5.839 37.552 1.00 81.06 77 ALA A C 1
ATOM 636 O O . ALA A 1 77 ? -22.469 -6.595 38.496 1.00 81.06 77 ALA A O 1
ATOM 637 N N . ALA A 1 78 ? -21.837 -4.904 37.162 1.00 80.31 78 ALA A N 1
ATOM 638 C CA . ALA A 1 78 ? -20.523 -4.720 37.775 1.00 80.31 78 ALA A CA 1
ATOM 639 C C . ALA A 1 78 ? -20.621 -4.292 39.253 1.00 80.31 78 ALA A C 1
ATOM 641 O O . ALA A 1 78 ? -19.807 -4.710 40.081 1.00 80.31 78 ALA A O 1
ATOM 642 N N . ALA A 1 79 ? -21.615 -3.472 39.611 1.00 81.31 79 ALA A N 1
ATOM 643 C CA . ALA A 1 79 ? -21.863 -3.072 40.993 1.00 81.31 79 ALA A CA 1
ATOM 644 C C . ALA A 1 79 ? -22.394 -4.239 41.842 1.00 81.31 79 ALA A C 1
ATOM 646 O O . ALA A 1 79 ? -21.942 -4.421 42.975 1.00 81.31 79 ALA A O 1
ATOM 647 N N . ARG A 1 80 ? -23.297 -5.065 41.297 1.00 81.62 80 ARG A N 1
ATOM 648 C CA . ARG A 1 80 ? -23.765 -6.302 41.942 1.00 81.62 80 ARG A CA 1
ATOM 649 C C . ARG A 1 80 ? -22.611 -7.266 42.189 1.00 81.62 80 ARG A C 1
ATOM 651 O O . ARG A 1 80 ? -22.482 -7.770 43.298 1.00 81.62 80 ARG A O 1
ATOM 658 N N . GLU A 1 81 ? -21.744 -7.478 41.202 1.00 80.38 81 GLU A N 1
ATOM 659 C CA . GLU A 1 81 ? -20.591 -8.375 41.330 1.00 80.38 81 GLU A CA 1
ATOM 660 C C . GLU A 1 81 ? -19.589 -7.876 42.385 1.00 80.38 81 GLU A C 1
ATOM 662 O O . GLU A 1 81 ? -19.225 -8.616 43.301 1.00 80.38 81 GLU A O 1
ATOM 667 N N . LYS A 1 82 ? -19.173 -6.603 42.305 1.00 83.31 82 LYS A N 1
ATOM 668 C CA . LYS A 1 82 ? -18.133 -6.052 43.194 1.00 83.31 82 LYS A CA 1
ATOM 669 C C . LYS A 1 82 ? -18.603 -5.820 44.621 1.00 83.31 82 LYS A C 1
ATOM 671 O O . LYS A 1 82 ? -17.843 -6.049 45.558 1.00 83.31 82 LYS A O 1
ATOM 676 N N . PHE A 1 83 ? -19.824 -5.327 44.791 1.00 83.19 83 PHE A N 1
ATOM 677 C CA . PHE A 1 83 ? -20.329 -4.896 46.093 1.00 83.19 83 PHE A CA 1
ATOM 678 C C . PHE A 1 83 ? -21.369 -5.861 46.676 1.00 83.19 83 PHE A C 1
ATOM 680 O O . PHE A 1 83 ? -21.905 -5.582 47.746 1.00 83.19 83 PHE A O 1
ATOM 687 N N . ARG A 1 84 ? -21.655 -6.989 45.999 1.00 75.94 84 ARG A N 1
ATOM 688 C CA . ARG A 1 84 ? -22.732 -7.940 46.349 1.00 75.94 84 ARG A CA 1
ATOM 689 C C . ARG A 1 84 ? -24.072 -7.235 46.569 1.00 75.94 84 ARG A C 1
ATOM 691 O O . ARG A 1 84 ? -24.843 -7.601 47.452 1.00 75.94 84 ARG A O 1
ATOM 698 N N . LEU A 1 85 ? -24.312 -6.181 45.789 1.00 75.88 85 LEU A N 1
ATOM 699 C CA . LEU A 1 85 ? -25.548 -5.413 45.854 1.00 75.88 85 LEU A CA 1
ATOM 700 C C . LEU A 1 85 ? -26.683 -6.246 45.265 1.00 75.88 85 LEU A C 1
ATOM 702 O O . LEU A 1 85 ? -26.497 -6.974 44.294 1.00 75.88 85 LEU A O 1
ATOM 706 N N . ILE A 1 86 ? -27.856 -6.129 45.871 1.00 68.19 86 ILE A N 1
ATOM 707 C CA . ILE A 1 86 ? -29.074 -6.845 45.496 1.00 68.19 86 ILE A CA 1
ATOM 708 C C . ILE A 1 86 ? -30.108 -5.768 45.158 1.00 68.19 86 ILE A C 1
ATOM 710 O O . ILE A 1 86 ? -30.136 -4.727 45.827 1.00 68.19 86 ILE A O 1
ATOM 714 N N . LYS A 1 87 ? -30.932 -5.959 44.118 1.00 68.00 87 LYS A N 1
ATOM 715 C CA . LYS A 1 87 ? -31.992 -4.979 43.818 1.00 68.00 87 LYS A CA 1
ATOM 716 C C . LYS A 1 87 ? -32.959 -4.884 45.006 1.00 68.00 87 LYS A C 1
ATOM 718 O O . LYS A 1 87 ? -33.179 -5.874 45.696 1.00 68.00 87 LYS A O 1
ATOM 723 N N . GLN A 1 88 ? -33.559 -3.708 45.230 1.00 68.12 88 GLN A N 1
ATOM 724 C CA . GLN A 1 88 ? -34.474 -3.479 46.365 1.00 68.12 88 GLN A CA 1
ATOM 725 C C . GLN A 1 88 ? -35.632 -4.496 46.432 1.00 68.12 88 GLN A C 1
ATOM 727 O O . GLN A 1 88 ? -36.127 -4.778 47.520 1.00 68.12 88 GLN A O 1
ATOM 732 N N . ASP A 1 89 ? -35.989 -5.098 45.295 1.00 71.38 89 ASP A N 1
ATOM 733 C CA . ASP A 1 89 ? -37.107 -6.036 45.162 1.00 71.38 89 ASP A CA 1
ATOM 734 C C . ASP A 1 89 ? -36.661 -7.513 45.015 1.00 71.38 89 ASP A C 1
ATOM 736 O O . ASP A 1 89 ? -37.497 -8.402 44.841 1.00 71.38 89 ASP A O 1
ATOM 740 N N . GLU A 1 90 ? -35.355 -7.810 45.069 1.00 64.25 90 GLU A N 1
ATOM 741 C CA . GLU A 1 90 ? -34.804 -9.169 44.932 1.00 64.25 90 GLU A CA 1
ATOM 742 C C . GLU A 1 90 ? -34.708 -9.872 46.300 1.00 64.25 90 GLU A C 1
ATOM 744 O O . GLU A 1 90 ? -34.061 -9.392 47.231 1.00 64.25 90 GLU A O 1
ATOM 749 N N . LYS A 1 91 ? -35.321 -11.057 46.427 1.00 66.19 91 LYS A N 1
ATOM 750 C CA . LYS A 1 91 ? -35.191 -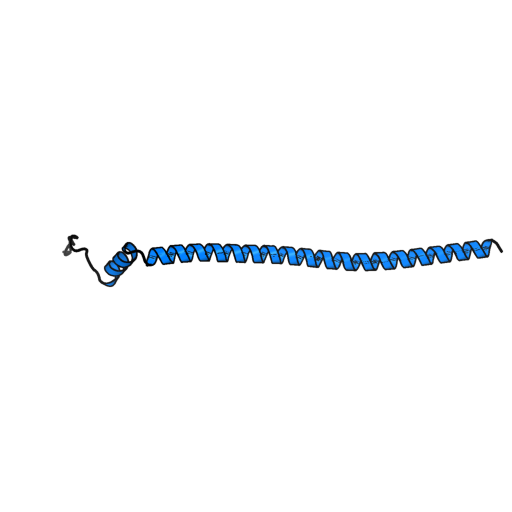11.911 47.620 1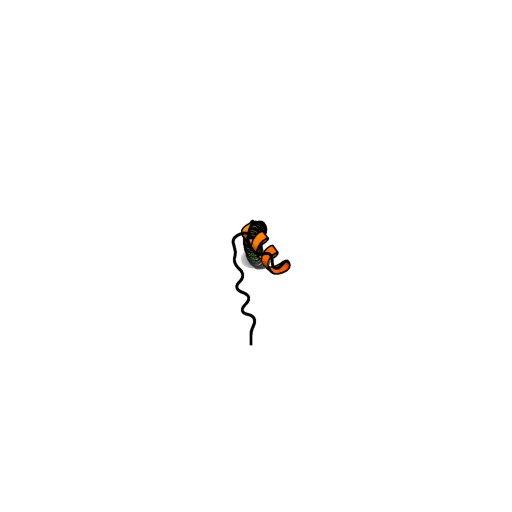.00 66.19 91 LYS A CA 1
ATOM 751 C C . LYS A 1 91 ? -34.045 -12.902 47.435 1.00 66.19 91 LYS A C 1
ATOM 753 O O . LYS A 1 91 ? -34.116 -13.769 46.567 1.00 66.19 91 LYS A O 1
ATOM 758 N N . VAL A 1 92 ? -33.020 -12.808 48.282 1.00 63.28 92 VAL A N 1
ATOM 759 C CA . VAL A 1 92 ? -31.918 -13.779 48.314 1.00 63.28 92 VAL A CA 1
ATOM 760 C C . VAL A 1 92 ? -32.308 -14.961 49.194 1.00 63.28 92 VAL A C 1
ATOM 762 O O . VAL A 1 92 ? -32.540 -14.802 50.390 1.00 63.28 92 VAL A O 1
ATOM 765 N N . PHE A 1 93 ? -32.361 -16.153 48.605 1.00 71.62 93 PHE A N 1
ATOM 766 C CA . PHE A 1 93 ? -32.486 -17.404 49.346 1.00 71.62 93 PHE A CA 1
ATOM 767 C C . PHE A 1 93 ? -31.084 -17.920 49.664 1.00 71.62 93 PHE A C 1
ATOM 769 O O . PHE A 1 93 ? -30.429 -18.518 48.814 1.00 71.62 93 PHE A O 1
ATOM 776 N N . ILE A 1 94 ? -30.611 -17.657 50.881 1.00 67.94 94 ILE A N 1
ATOM 777 C CA . ILE A 1 94 ? -29.390 -18.280 51.395 1.00 67.94 94 ILE A CA 1
ATOM 778 C C . ILE A 1 94 ? -29.810 -19.648 51.930 1.00 67.94 94 ILE A C 1
ATOM 780 O O . ILE A 1 94 ? -30.552 -19.739 52.905 1.00 67.94 94 ILE A O 1
ATOM 784 N N . GLN A 1 95 ? -29.417 -20.712 51.233 1.00 63.38 95 GLN A N 1
ATOM 785 C CA . GLN A 1 95 ? -29.556 -22.069 51.746 1.00 63.38 95 GLN A CA 1
ATOM 786 C C . GLN A 1 95 ? -28.362 -22.299 52.673 1.00 63.38 95 GLN A C 1
ATOM 788 O O . GLN A 1 95 ? -27.255 -22.560 52.203 1.00 63.38 95 GLN A O 1
ATOM 793 N N . ASP A 1 96 ? -28.568 -22.125 53.978 1.00 57.75 96 ASP A N 1
ATOM 794 C CA . ASP A 1 96 ? -27.586 -22.564 54.965 1.00 57.75 96 ASP A CA 1
ATOM 795 C C . ASP A 1 96 ? -27.469 -24.090 54.836 1.00 57.75 96 ASP A C 1
ATOM 797 O O . ASP A 1 96 ? -28.437 -24.829 55.035 1.00 57.75 96 ASP A O 1
ATOM 801 N N . GLY A 1 97 ? -26.305 -24.538 54.361 1.00 61.78 97 GLY A N 1
ATOM 802 C CA . GLY A 1 97 ? -25.969 -25.953 54.221 1.00 61.78 97 GLY A CA 1
ATOM 803 C C . GLY A 1 97 ? -25.898 -26.665 55.582 1.00 61.78 97 GLY A C 1
ATOM 804 O O . GLY A 1 97 ? -25.863 -25.989 56.609 1.00 61.78 97 GLY A O 1
ATOM 805 N N . PRO A 1 98 ? -25.904 -28.012 55.581 1.00 56.53 98 PRO A N 1
ATOM 806 C CA . PRO A 1 98 ? -26.079 -28.850 56.773 1.00 56.53 98 PRO A CA 1
ATOM 807 C C . PRO A 1 98 ? -25.032 -28.636 57.870 1.00 56.53 98 PRO A C 1
ATOM 809 O O . PRO A 1 98 ? -23.856 -28.363 57.533 1.00 56.53 98 PRO A O 1
#

Foldseek 3Di:
DVVVVVVVVVVVVVVVVVVVVVVVVVVVVVVVVVVVVVVVVVVVVVVVVVVVVVVVVVVVVVVVVVVVCVDPVVVVVVCCVPVVDDPPPDDDDDDPDD